Protein AF-A0A970HPQ2-F1 (afdb_monomer_lite)

Secondary structure (DSSP, 8-state):
-HHHHHHHTT--BSSSEEE-SSSEEE--PPPPHHHHHHHHHHHHHHHHT-SS-EEE-PPPPHHHH-GGGSPTT-----HHHHHHHHHHH-SSEEE---HHHHHHTTTSS-B-SSSSSBPHHHHHHHHHHHHHHTTPPPPP---EEEEEEE--HHHHHH----SPPEEEEE-

Foldseek 3Di:
DVLVVCVVVVDQDFLQWGNFQLFIEGNDDDDDPVVLVVVLVVQQVVLVVDPDAAEDEDDDWLCQLQVVRGDPPDDDDHPPVVLVVSVVSHDSYHYQYCNVQSNVCNVPQQPFRQAGHGAPVVVLSSVCSVCVSVVHHRDDDDKDWPDQAAHYDNCVSRVDDPRGGHIHIDD

Structure (mmCIF, N/CA/C/O backbone):
data_AF-A0A970HPQ2-F1
#
_entry.id   AF-A0A970HPQ2-F1
#
loop_
_atom_site.group_PDB
_atom_site.id
_atom_site.type_symbol
_atom_site.label_atom_id
_atom_site.label_alt_id
_atom_site.label_comp_id
_atom_site.label_asym_id
_atom_site.label_entity_id
_atom_site.label_seq_id
_atom_site.pdbx_PDB_ins_code
_atom_site.Cartn_x
_atom_site.Cartn_y
_atom_site.Cartn_z
_atom_site.occupancy
_atom_site.B_iso_or_equiv
_atom_site.auth_seq_id
_atom_site.auth_comp_id
_atom_site.auth_asym_id
_atom_site.auth_atom_id
_atom_site.pdbx_PDB_model_num
ATOM 1 N N . MET A 1 1 ? 14.920 10.817 -23.827 1.00 57.12 1 MET A N 1
ATOM 2 C CA . MET A 1 1 ? 16.329 10.844 -24.280 1.00 57.12 1 MET A CA 1
ATOM 3 C C . MET A 1 1 ? 17.272 11.039 -23.095 1.00 57.12 1 MET A C 1
ATOM 5 O O . MET A 1 1 ? 18.107 10.177 -22.885 1.00 57.12 1 MET A O 1
ATOM 9 N N . GLN A 1 2 ? 17.077 12.069 -22.261 1.00 62.97 2 GLN A N 1
ATOM 10 C CA . GLN A 1 2 ? 17.878 12.296 -21.045 1.00 62.97 2 GLN A CA 1
ATOM 11 C C . GLN A 1 2 ? 17.820 11.135 -20.030 1.00 62.97 2 GLN A C 1
ATOM 13 O O . GLN A 1 2 ? 18.857 10.589 -19.677 1.00 62.97 2 GLN A O 1
ATOM 18 N N . SER A 1 3 ? 16.623 10.681 -19.643 1.00 66.19 3 SER A N 1
ATOM 19 C CA . SER A 1 3 ? 16.432 9.587 -18.669 1.00 66.19 3 SER A CA 1
ATOM 20 C C . SER A 1 3 ? 17.057 8.249 -19.093 1.00 66.19 3 SER A C 1
ATOM 22 O O . SER A 1 3 ? 17.575 7.509 -18.264 1.00 66.19 3 SER A O 1
ATOM 24 N N . SER A 1 4 ? 17.053 7.935 -20.390 1.00 70.12 4 SER A N 1
ATOM 25 C CA . SER A 1 4 ? 17.681 6.723 -20.933 1.00 70.12 4 SER A CA 1
ATOM 26 C C . SER A 1 4 ? 19.208 6.769 -20.858 1.00 70.12 4 SER A C 1
ATOM 28 O O . SER A 1 4 ? 19.830 5.749 -20.577 1.00 70.12 4 SER A O 1
ATOM 30 N N . ILE A 1 5 ? 19.808 7.942 -21.089 1.00 66.06 5 ILE A N 1
ATOM 31 C CA . ILE A 1 5 ? 21.261 8.144 -20.986 1.00 66.06 5 ILE A CA 1
ATOM 32 C C . ILE A 1 5 ? 21.695 8.061 -19.521 1.00 66.06 5 ILE A C 1
ATOM 34 O O . ILE A 1 5 ? 22.666 7.378 -19.214 1.00 66.06 5 ILE A O 1
ATOM 38 N N . GLU A 1 6 ? 20.939 8.680 -18.611 1.00 69.50 6 GLU A N 1
ATOM 39 C CA . GLU A 1 6 ? 21.185 8.580 -17.169 1.00 69.50 6 GLU A CA 1
ATOM 40 C C . GLU A 1 6 ? 21.077 7.132 -16.663 1.00 69.50 6 GLU A C 1
ATOM 42 O O . GLU A 1 6 ? 21.905 6.670 -15.879 1.00 69.50 6 GLU A O 1
ATOM 47 N N . TYR A 1 7 ? 20.087 6.376 -17.142 1.00 71.69 7 TYR A N 1
ATOM 48 C CA . TYR A 1 7 ? 19.975 4.958 -16.806 1.00 71.69 7 TYR A CA 1
ATOM 49 C C . TYR A 1 7 ? 21.166 4.145 -17.339 1.00 71.69 7 TYR A C 1
ATOM 51 O O . TYR A 1 7 ? 21.721 3.309 -16.618 1.00 71.69 7 TYR A O 1
ATOM 59 N N . ALA A 1 8 ? 21.598 4.412 -18.576 1.00 68.31 8 ALA A N 1
ATOM 60 C CA . ALA A 1 8 ? 22.774 3.780 -19.172 1.00 68.31 8 ALA A CA 1
ATOM 61 C C . ALA A 1 8 ? 24.073 4.125 -18.420 1.00 68.31 8 ALA A C 1
ATOM 63 O O . ALA A 1 8 ? 24.963 3.284 -18.336 1.00 68.31 8 ALA A O 1
ATOM 64 N N . SER A 1 9 ? 24.160 5.310 -17.806 1.00 67.69 9 SER A N 1
ATOM 65 C CA . SER A 1 9 ? 25.287 5.712 -16.955 1.00 67.69 9 SER A CA 1
ATOM 66 C C . SER A 1 9 ? 25.217 5.157 -15.525 1.00 67.69 9 SER A C 1
ATOM 68 O O . SER A 1 9 ? 26.010 5.561 -14.679 1.00 67.69 9 SER A O 1
ATOM 70 N N . GLY A 1 10 ? 24.268 4.262 -15.230 1.00 71.62 10 GLY A N 1
ATOM 71 C CA . GLY A 1 10 ? 24.137 3.600 -13.929 1.00 71.62 10 GLY A CA 1
ATOM 72 C C . GLY A 1 10 ? 23.198 4.291 -12.939 1.00 71.62 10 GLY A C 1
ATOM 73 O O . GLY A 1 10 ? 22.998 3.768 -11.846 1.00 71.62 10 GLY A O 1
ATOM 74 N N . LYS A 1 11 ? 22.564 5.417 -13.301 1.00 78.44 11 LYS A N 1
ATOM 75 C CA . LYS A 1 11 ? 21.567 6.067 -12.438 1.00 78.44 11 LYS A CA 1
ATOM 76 C C . LYS A 1 11 ? 20.343 5.152 -12.311 1.00 78.44 11 LYS A C 1
ATOM 78 O O . LYS A 1 11 ? 19.844 4.611 -13.303 1.00 78.44 11 LYS A O 1
ATOM 83 N N . ARG A 1 12 ? 19.867 4.945 -11.085 1.00 82.06 12 ARG A N 1
ATOM 84 C CA . ARG A 1 12 ? 18.689 4.107 -10.779 1.00 82.06 12 ARG A CA 1
ATOM 85 C C . ARG A 1 12 ? 17.566 4.871 -10.088 1.00 82.06 12 ARG A C 1
ATOM 87 O O . ARG A 1 12 ? 16.554 4.284 -9.727 1.00 82.06 12 ARG A O 1
ATOM 94 N N . GLU A 1 13 ? 17.721 6.182 -9.982 1.00 85.19 13 GLU A N 1
ATOM 95 C CA . GLU A 1 13 ? 16.736 7.104 -9.441 1.00 85.19 13 GLU A CA 1
ATOM 96 C C . GLU A 1 13 ? 16.569 8.286 -10.394 1.00 85.19 13 GLU A C 1
ATOM 98 O O . GLU A 1 13 ? 17.554 8.816 -10.913 1.00 85.19 13 GLU A O 1
ATOM 103 N N . ASN A 1 14 ? 15.336 8.738 -10.603 1.00 86.12 14 ASN A N 1
ATOM 104 C CA . ASN A 1 14 ? 15.092 10.032 -11.218 1.00 86.12 14 ASN A CA 1
ATOM 105 C C . ASN A 1 14 ? 13.864 10.714 -10.615 1.00 86.12 14 ASN A C 1
ATOM 107 O O . ASN A 1 14 ? 12.788 10.124 -10.567 1.00 86.12 14 ASN A O 1
ATOM 111 N N . SER A 1 15 ? 14.016 11.968 -10.183 1.00 86.62 15 SER A N 1
ATOM 112 C CA . SER A 1 15 ? 12.920 12.789 -9.646 1.00 86.62 15 SER A CA 1
ATOM 113 C C . SER A 1 15 ? 12.125 12.111 -8.512 1.00 86.62 15 SER A C 1
ATOM 115 O O . SER A 1 15 ? 10.893 12.165 -8.493 1.00 86.62 15 SER A O 1
ATOM 117 N N . GLY A 1 16 ? 12.813 11.461 -7.564 1.00 89.38 16 GLY A N 1
ATOM 118 C CA . GLY A 1 16 ? 12.172 10.753 -6.448 1.00 89.38 16 GLY A CA 1
ATOM 119 C C . GLY A 1 16 ? 11.433 9.477 -6.872 1.00 89.38 16 GLY A C 1
ATOM 120 O O . GLY A 1 16 ? 10.396 9.145 -6.297 1.00 89.38 16 GLY A O 1
ATOM 121 N N . VAL A 1 17 ? 11.907 8.817 -7.932 1.00 93.69 17 VAL A N 1
ATOM 122 C CA . VAL A 1 17 ? 11.376 7.552 -8.454 1.00 93.69 17 VAL A CA 1
ATOM 123 C C . VAL A 1 17 ? 12.534 6.591 -8.686 1.00 93.69 17 VAL A C 1
ATOM 125 O O . VAL A 1 17 ? 13.450 6.907 -9.447 1.00 93.69 17 VAL A O 1
ATOM 128 N N . TYR A 1 18 ? 12.477 5.409 -8.082 1.00 95.25 18 TYR A N 1
ATOM 129 C CA . TYR A 1 18 ? 13.380 4.313 -8.402 1.00 95.25 18 TYR A CA 1
ATOM 130 C C . TYR A 1 18 ? 12.986 3.640 -9.718 1.00 95.25 18 TYR A C 1
ATOM 132 O O . TYR A 1 18 ? 11.812 3.370 -9.981 1.00 95.25 18 TYR A O 1
ATOM 140 N N . ILE A 1 19 ? 13.995 3.337 -10.535 1.00 95.00 19 ILE A N 1
ATOM 141 C CA . ILE A 1 19 ? 13.864 2.582 -11.781 1.00 95.00 19 ILE A CA 1
ATOM 142 C C . ILE A 1 19 ? 14.216 1.126 -11.477 1.00 95.00 19 ILE A C 1
ATOM 144 O O . ILE A 1 19 ? 15.390 0.745 -11.485 1.00 95.00 19 ILE A O 1
ATOM 148 N N . GLY A 1 20 ? 13.192 0.333 -11.171 1.00 94.06 20 GLY A N 1
ATOM 149 C CA . GLY A 1 20 ? 13.318 -1.079 -10.835 1.00 94.06 20 GLY A CA 1
ATOM 150 C C . GLY A 1 20 ? 13.315 -2.007 -12.052 1.00 94.06 20 GLY A C 1
ATOM 151 O O . GLY A 1 20 ? 13.404 -1.589 -13.212 1.00 94.06 20 GLY A O 1
ATOM 152 N N . LYS A 1 21 ? 13.191 -3.308 -11.784 1.00 93.25 21 LYS A N 1
ATOM 153 C CA . LYS A 1 21 ? 13.122 -4.369 -12.797 1.00 93.25 21 LYS A CA 1
ATOM 154 C C . LYS A 1 21 ? 11.737 -4.385 -13.447 1.00 93.25 21 LYS A C 1
ATOM 156 O O . LYS A 1 21 ? 10.831 -5.077 -13.000 1.00 93.25 21 LYS A O 1
ATOM 161 N N . GLY A 1 22 ? 11.576 -3.601 -14.512 1.00 93.62 22 GLY A N 1
ATOM 162 C CA . GLY A 1 22 ? 10.339 -3.559 -15.303 1.00 93.62 22 GLY A CA 1
ATOM 163 C C . GLY A 1 22 ? 9.194 -2.750 -14.681 1.00 93.62 22 GLY A C 1
ATOM 164 O O . GLY A 1 22 ? 8.086 -2.788 -15.211 1.00 93.62 22 GLY A O 1
ATOM 165 N N . ALA A 1 23 ? 9.460 -2.001 -13.608 1.00 96.75 23 ALA A N 1
ATOM 166 C CA . ALA A 1 23 ? 8.508 -1.120 -12.935 1.00 96.75 23 ALA A CA 1
ATOM 167 C C . ALA A 1 23 ? 9.210 0.107 -12.325 1.00 96.75 23 ALA A C 1
ATOM 169 O O . ALA A 1 23 ? 10.432 0.126 -12.148 1.00 96.75 23 ALA A O 1
ATOM 170 N N . LEU A 1 24 ? 8.425 1.135 -12.023 1.00 97.12 24 LEU A N 1
ATOM 171 C CA . LEU A 1 24 ? 8.822 2.356 -11.335 1.00 97.12 24 LEU A CA 1
ATOM 172 C C . LEU A 1 24 ? 8.282 2.331 -9.907 1.00 97.12 24 LEU A C 1
ATOM 174 O O . LEU A 1 24 ? 7.148 1.922 -9.686 1.00 97.12 24 LEU A O 1
ATOM 178 N N . PHE A 1 25 ? 9.069 2.826 -8.957 1.00 96.88 25 PHE A N 1
ATOM 179 C CA . PHE A 1 25 ? 8.686 2.853 -7.546 1.00 96.88 25 PHE A CA 1
ATOM 180 C C . PHE A 1 25 ? 8.862 4.255 -6.977 1.00 96.88 25 PHE A C 1
ATOM 182 O O . PHE A 1 25 ? 9.900 4.884 -7.183 1.00 96.88 25 PHE A O 1
ATOM 189 N N . SER A 1 26 ? 7.866 4.751 -6.246 1.00 93.56 26 SER A N 1
ATOM 190 C CA . SER A 1 26 ? 8.017 5.987 -5.475 1.00 93.56 26 SER A CA 1
ATOM 191 C C . SER A 1 26 ? 9.106 5.822 -4.425 1.00 93.56 26 SER A C 1
ATOM 193 O O . SER A 1 26 ? 9.110 4.835 -3.691 1.00 93.56 26 SER A O 1
ATOM 195 N N . ILE A 1 27 ? 9.980 6.818 -4.303 1.00 92.38 27 ILE A N 1
ATOM 196 C CA . ILE A 1 27 ? 10.798 6.966 -3.101 1.00 92.38 27 ILE A CA 1
ATOM 197 C C . ILE A 1 27 ? 9.899 7.587 -2.040 1.00 92.38 27 ILE A C 1
ATOM 199 O O . ILE A 1 27 ? 9.342 8.666 -2.252 1.00 92.38 27 ILE A O 1
ATOM 203 N N . ILE A 1 28 ? 9.699 6.861 -0.945 1.00 88.75 28 ILE A N 1
ATOM 204 C CA . ILE A 1 28 ? 8.855 7.285 0.168 1.00 88.75 28 ILE A CA 1
ATOM 205 C C . ILE A 1 28 ? 9.784 7.606 1.327 1.00 88.75 28 ILE A C 1
ATOM 207 O O . ILE A 1 28 ? 10.489 6.724 1.816 1.00 88.75 28 ILE A O 1
ATOM 211 N N . ASP A 1 29 ? 9.778 8.858 1.769 1.00 89.69 29 ASP A N 1
ATOM 212 C CA . ASP A 1 29 ? 10.527 9.269 2.951 1.00 89.69 29 ASP A CA 1
ATOM 213 C C . ASP A 1 29 ? 9.875 8.719 4.217 1.00 89.69 29 ASP A C 1
ATOM 215 O O . ASP A 1 29 ? 8.651 8.574 4.296 1.00 89.69 29 ASP A O 1
ATOM 219 N N . LYS A 1 30 ? 10.694 8.429 5.232 1.00 89.44 30 LYS A N 1
ATOM 220 C CA . LYS A 1 30 ? 10.167 8.029 6.534 1.00 89.44 30 LYS A CA 1
ATOM 221 C C . LYS A 1 30 ? 9.365 9.197 7.119 1.00 89.44 30 LYS A C 1
ATOM 223 O O . LYS A 1 30 ? 9.929 10.285 7.254 1.00 89.44 30 LYS A O 1
ATOM 228 N N . PRO A 1 31 ? 8.081 9.003 7.468 1.00 89.50 31 PRO A N 1
ATOM 229 C CA . PRO A 1 31 ? 7.282 10.065 8.051 1.00 89.50 31 PRO A CA 1
ATOM 230 C C . PRO A 1 31 ? 7.868 10.510 9.393 1.00 89.50 31 PRO A C 1
ATOM 232 O O . PRO A 1 31 ? 8.393 9.706 10.166 1.00 89.50 31 PRO A O 1
ATOM 235 N N . ASP A 1 32 ? 7.762 11.809 9.666 1.00 93.81 32 ASP A N 1
ATOM 236 C CA . ASP A 1 32 ? 8.146 12.386 10.952 1.00 93.81 32 ASP A CA 1
ATOM 237 C C . ASP A 1 32 ? 7.240 11.856 12.075 1.00 93.81 32 ASP A C 1
ATOM 239 O O . ASP A 1 32 ? 6.014 11.813 11.932 1.00 93.81 32 ASP A O 1
ATOM 243 N N . SER A 1 33 ? 7.839 11.489 13.211 1.00 94.25 33 SER A N 1
ATOM 244 C CA . SER A 1 33 ? 7.127 10.880 14.340 1.00 94.25 33 SER A CA 1
ATOM 245 C C . SER A 1 33 ? 5.989 11.748 14.878 1.00 94.25 33 SER A C 1
ATOM 247 O O . SER A 1 33 ? 4.944 11.201 15.213 1.00 94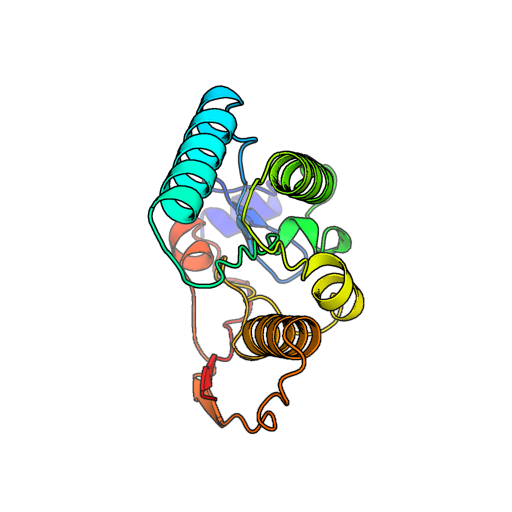.25 33 SER A O 1
ATOM 249 N N . LYS A 1 34 ? 6.120 13.084 14.886 1.00 96.31 34 LYS A N 1
ATOM 250 C CA . LYS A 1 34 ? 5.034 13.972 15.342 1.00 96.31 34 LYS A CA 1
ATOM 251 C C . LYS A 1 34 ? 3.860 13.967 14.373 1.00 96.31 34 LYS A C 1
ATOM 253 O O . LYS A 1 34 ? 2.718 14.174 14.770 1.00 96.31 34 LYS A O 1
ATOM 258 N N . SER A 1 35 ? 4.128 13.758 13.083 1.00 95.75 35 SER A N 1
ATOM 259 C CA . SER A 1 35 ? 3.064 13.611 12.087 1.00 95.75 35 SER A CA 1
ATOM 260 C C . SER A 1 35 ? 2.316 12.292 12.259 1.00 95.75 35 SER A C 1
ATOM 262 O O . SER A 1 35 ? 1.098 12.280 12.110 1.00 95.75 35 SER A O 1
ATOM 264 N N . ILE A 1 36 ? 3.023 11.210 12.604 1.00 96.50 36 ILE A N 1
ATOM 265 C CA . ILE A 1 36 ? 2.403 9.918 12.926 1.00 96.50 36 ILE A CA 1
ATOM 266 C C . ILE A 1 36 ? 1.546 10.041 14.191 1.00 96.50 36 ILE A C 1
ATOM 268 O O . ILE A 1 36 ? 0.361 9.728 14.138 1.00 96.50 36 ILE A O 1
ATOM 272 N N . GLU A 1 37 ? 2.109 10.578 15.275 1.00 97.75 37 GLU A N 1
ATOM 273 C CA . GLU A 1 37 ? 1.423 10.803 16.556 1.00 97.75 37 GLU A CA 1
ATOM 274 C C . GLU A 1 37 ? 0.136 11.615 16.367 1.00 97.75 37 GLU A C 1
ATOM 276 O O . GLU A 1 37 ? -0.950 11.153 16.706 1.00 97.75 37 GLU A O 1
ATOM 281 N N . ARG A 1 38 ? 0.222 12.768 15.691 1.00 98.25 38 ARG A N 1
ATOM 282 C CA . ARG A 1 38 ? -0.943 13.619 15.408 1.00 98.25 38 ARG A CA 1
ATOM 283 C C . ARG A 1 38 ? -2.025 12.909 14.589 1.00 98.25 38 ARG A C 1
ATOM 285 O O . ARG A 1 38 ? -3.211 13.181 14.771 1.00 98.25 38 ARG A O 1
ATOM 292 N N . ASN A 1 39 ? -1.642 12.034 13.659 1.00 97.75 39 ASN A N 1
ATOM 293 C CA . ASN A 1 39 ? -2.607 11.271 12.867 1.00 97.75 39 ASN A CA 1
ATOM 294 C C . ASN A 1 39 ? -3.279 10.174 13.705 1.00 97.75 39 ASN A C 1
ATOM 296 O O . ASN A 1 39 ? -4.487 9.988 13.577 1.00 97.75 39 ASN A O 1
ATOM 300 N N . ILE A 1 40 ? -2.529 9.488 14.573 1.00 98.31 40 ILE A N 1
ATOM 301 C CA . ILE A 1 40 ? -3.073 8.497 15.514 1.00 98.31 40 ILE A CA 1
ATOM 302 C C . ILE A 1 40 ? -4.060 9.169 16.472 1.00 98.31 40 ILE A C 1
ATOM 304 O O . ILE A 1 40 ? -5.185 8.696 16.619 1.00 98.31 40 ILE A O 1
ATOM 308 N N . GLU A 1 41 ? -3.691 10.313 17.055 1.00 98.38 41 GLU A N 1
ATOM 309 C CA . GLU A 1 41 ? -4.581 11.102 17.912 1.00 98.38 41 GLU A CA 1
ATOM 310 C C . GLU A 1 41 ? -5.876 11.481 17.186 1.00 98.38 41 GLU A C 1
ATOM 312 O O . GLU A 1 41 ? -6.962 11.342 17.745 1.00 98.38 41 GLU A O 1
ATOM 317 N N . ALA A 1 42 ? -5.784 11.915 15.926 1.00 98.44 42 ALA A N 1
ATOM 318 C CA . ALA A 1 42 ? -6.955 12.264 15.127 1.00 98.44 42 ALA A CA 1
ATOM 319 C C . ALA A 1 42 ? -7.857 11.051 14.836 1.00 98.44 42 ALA A C 1
ATOM 321 O O . ALA A 1 42 ? -9.082 11.178 14.886 1.00 98.44 42 ALA A O 1
ATOM 322 N N . ILE A 1 43 ? -7.269 9.883 14.559 1.00 98.31 43 ILE A N 1
ATOM 323 C CA . ILE A 1 43 ? -7.990 8.623 14.327 1.00 98.31 43 ILE A CA 1
ATOM 324 C C . ILE A 1 43 ? -8.719 8.178 15.602 1.00 98.31 43 ILE A C 1
ATOM 326 O O . ILE A 1 43 ? -9.923 7.921 15.560 1.00 98.31 43 ILE A O 1
ATOM 330 N N . ASN A 1 44 ? -8.021 8.154 16.739 1.00 98.44 44 ASN A N 1
ATOM 331 C CA . ASN A 1 44 ? -8.591 7.763 18.030 1.00 98.44 44 ASN A CA 1
ATOM 332 C C . ASN A 1 44 ? -9.668 8.759 18.481 1.00 98.44 44 ASN A C 1
ATOM 334 O O . ASN A 1 44 ? -10.738 8.368 18.952 1.00 98.44 44 ASN A O 1
ATOM 338 N N . TYR A 1 45 ? -9.431 10.059 18.272 1.00 98.44 45 TYR A N 1
ATOM 339 C CA . TYR A 1 45 ? -10.435 11.084 18.525 1.00 98.44 45 TYR A CA 1
ATOM 340 C C . TYR A 1 45 ? -11.683 10.838 17.677 1.00 98.44 45 TYR A C 1
ATOM 342 O O . TYR A 1 45 ? -12.772 10.761 18.239 1.00 98.44 45 TYR A O 1
ATOM 350 N N . PHE A 1 46 ? -11.546 10.638 16.363 1.00 98.38 46 PHE A N 1
ATOM 351 C CA . PHE A 1 46 ? -12.681 10.333 15.489 1.00 98.38 46 PHE A CA 1
ATOM 352 C C . PHE A 1 46 ? -13.473 9.113 15.976 1.00 98.38 46 PHE A C 1
ATOM 354 O O . PHE A 1 46 ? -14.696 9.196 16.093 1.00 98.38 46 PHE A O 1
ATOM 361 N N . ALA A 1 47 ? -12.787 8.023 16.331 1.00 98.19 47 ALA A N 1
ATOM 362 C CA . ALA A 1 47 ? -13.419 6.818 16.858 1.00 98.19 47 ALA A CA 1
ATOM 363 C C . ALA A 1 47 ? -14.198 7.078 18.156 1.00 98.19 47 ALA A C 1
ATOM 365 O O . ALA A 1 47 ? -15.310 6.584 18.313 1.00 98.19 47 ALA A O 1
ATOM 366 N N . SER A 1 48 ? -13.678 7.934 19.042 1.00 97.94 48 SER A N 1
ATOM 367 C CA . SER A 1 48 ? -14.368 8.322 20.281 1.00 97.94 48 SER A CA 1
ATOM 368 C C . SER A 1 48 ? -15.633 9.168 20.066 1.00 97.94 48 SER A C 1
ATOM 370 O O . SER A 1 48 ? -16.470 9.253 20.963 1.00 97.94 48 SER A O 1
ATOM 372 N N . GLN A 1 49 ? -15.771 9.832 18.911 1.00 98.38 49 GLN A N 1
ATOM 373 C CA . GLN A 1 49 ? -16.901 10.725 18.623 1.00 98.38 49 GLN A CA 1
ATOM 374 C C . GLN A 1 49 ? -18.098 10.010 17.985 1.00 98.38 49 GLN A C 1
ATOM 376 O O . GLN A 1 49 ? -19.161 10.617 17.830 1.00 98.38 49 GLN A O 1
ATOM 381 N N . VAL A 1 50 ? -17.949 8.746 17.586 1.00 97.62 50 VAL A N 1
ATOM 382 C CA . VAL A 1 50 ? -18.980 8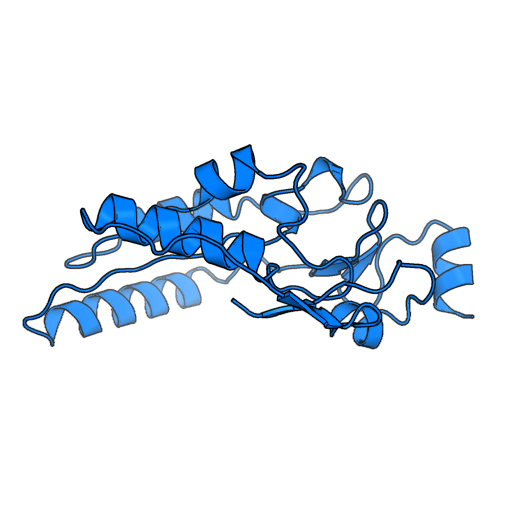.004 16.857 1.00 97.62 50 VAL A CA 1
ATOM 383 C C . VAL A 1 50 ? -19.403 6.749 17.612 1.00 97.62 50 VAL A C 1
ATOM 385 O O . VAL A 1 50 ? -18.602 6.081 18.249 1.00 97.62 50 VAL A O 1
ATOM 388 N N . ASN A 1 51 ? -20.684 6.396 17.506 1.00 96.38 51 ASN A N 1
ATOM 389 C CA . ASN A 1 51 ? -21.243 5.177 18.106 1.00 96.38 51 ASN A CA 1
ATOM 390 C C . ASN A 1 51 ? -21.347 4.025 17.090 1.00 96.38 51 ASN A C 1
ATOM 392 O O . ASN A 1 51 ? -22.239 3.182 17.189 1.00 96.38 51 ASN A O 1
ATOM 396 N N . VAL A 1 52 ? -20.487 4.019 16.070 1.00 96.81 52 VAL A N 1
ATOM 397 C CA . VAL A 1 52 ? -20.436 2.973 15.039 1.00 96.81 52 VAL A CA 1
ATOM 398 C C . VAL A 1 52 ? -19.026 2.388 14.968 1.00 96.81 52 VAL A C 1
ATOM 400 O O . VAL A 1 52 ? -18.075 3.105 15.276 1.00 96.81 52 VAL A O 1
ATOM 403 N N . PRO A 1 53 ? -18.863 1.117 14.558 1.00 95.12 53 PRO A N 1
ATOM 404 C CA . PRO A 1 53 ? -17.539 0.530 14.386 1.00 95.12 53 PRO A CA 1
ATOM 405 C C . PRO A 1 53 ? -16.684 1.338 13.403 1.00 95.12 53 PRO A C 1
ATOM 407 O O . PRO A 1 53 ? -17.136 1.657 12.302 1.00 95.12 53 PRO A O 1
ATOM 410 N N . VAL A 1 54 ? -15.444 1.629 13.794 1.00 97.50 54 VAL A N 1
ATOM 411 C CA . VAL A 1 54 ? -14.440 2.289 12.952 1.00 97.50 54 VAL A CA 1
ATOM 412 C C . VAL A 1 54 ? -13.350 1.283 12.623 1.00 97.50 54 VAL A C 1
ATOM 414 O O . VAL A 1 54 ? -12.853 0.598 13.514 1.00 97.50 54 VAL A O 1
ATOM 417 N N . SER A 1 55 ? -12.961 1.203 11.352 1.00 97.25 55 SER A N 1
ATOM 418 C CA . SER A 1 55 ? -11.855 0.356 10.906 1.00 97.25 55 SER A CA 1
ATOM 419 C C . SER A 1 55 ? -10.760 1.189 10.251 1.00 97.25 55 SER A C 1
ATOM 421 O O . SER A 1 55 ? -11.051 2.167 9.561 1.00 97.25 55 SER A O 1
ATOM 423 N N . LEU A 1 56 ? -9.508 0.769 10.423 1.00 98.19 56 LEU A N 1
ATOM 424 C CA . LEU A 1 56 ? -8.342 1.357 9.769 1.00 98.19 56 LEU A CA 1
ATOM 425 C C . LEU A 1 56 ? -7.610 0.286 8.963 1.00 98.19 56 LEU A C 1
ATOM 427 O O . LEU A 1 56 ? -7.267 -0.766 9.492 1.00 98.19 56 LEU A O 1
ATOM 431 N N . MET A 1 57 ? -7.335 0.580 7.696 1.00 98.31 57 MET A N 1
ATOM 432 C CA . MET A 1 57 ? -6.547 -0.272 6.811 1.00 98.31 57 MET A CA 1
ATOM 433 C C . MET A 1 57 ? -5.489 0.585 6.121 1.00 98.31 57 MET A C 1
ATOM 435 O O . MET A 1 57 ? -5.805 1.398 5.253 1.00 98.31 57 MET A O 1
ATOM 439 N N . ILE A 1 58 ? -4.232 0.423 6.526 1.00 97.75 58 ILE A N 1
ATOM 440 C CA . ILE A 1 58 ? -3.089 1.075 5.895 1.00 97.75 58 ILE A CA 1
ATOM 441 C C . ILE A 1 58 ? -2.497 0.114 4.872 1.00 97.75 58 ILE A C 1
ATOM 443 O O . ILE A 1 58 ? -2.100 -1.007 5.190 1.00 97.75 58 ILE A O 1
ATOM 447 N N . VAL A 1 59 ? -2.443 0.575 3.628 1.00 97.56 59 VAL A N 1
ATOM 448 C CA . VAL A 1 59 ? -1.955 -0.204 2.495 1.00 97.56 59 VAL A CA 1
ATOM 449 C C . VAL A 1 59 ? -0.452 0.050 2.331 1.00 97.56 59 VAL A C 1
ATOM 451 O O . VAL A 1 59 ? -0.056 1.206 2.156 1.00 97.56 59 VAL A O 1
ATOM 454 N N . PRO A 1 60 ? 0.403 -0.987 2.376 1.00 96.75 60 PRO A N 1
ATOM 455 C CA . PRO A 1 60 ? 1.827 -0.833 2.100 1.00 96.75 60 PRO A CA 1
ATOM 456 C C . PRO A 1 60 ? 2.067 -0.431 0.638 1.00 96.75 60 PRO A C 1
ATOM 458 O O . PRO A 1 60 ? 1.258 -0.693 -0.253 1.00 96.75 60 PRO A O 1
ATOM 461 N N . SER A 1 61 ? 3.197 0.218 0.371 1.00 96.25 61 SER A N 1
ATOM 462 C CA . SER A 1 61 ? 3.571 0.591 -0.993 1.00 96.25 61 SER A CA 1
ATOM 463 C C . SER A 1 61 ? 4.101 -0.604 -1.792 1.00 96.25 61 SER A C 1
ATOM 465 O O . SER A 1 61 ? 4.564 -1.601 -1.234 1.00 96.25 61 SER A O 1
ATOM 467 N N . ALA A 1 62 ? 4.146 -0.459 -3.120 1.00 96.88 62 ALA A N 1
ATOM 468 C CA . ALA A 1 62 ? 4.772 -1.444 -4.002 1.00 96.88 62 ALA A CA 1
ATOM 469 C C . ALA A 1 62 ? 6.238 -1.735 -3.626 1.00 96.88 62 ALA A C 1
ATOM 471 O O . ALA A 1 62 ? 6.686 -2.869 -3.742 1.00 96.88 62 ALA A O 1
ATOM 472 N N . SER A 1 63 ? 6.987 -0.731 -3.150 1.00 95.06 63 SER A N 1
ATOM 473 C CA . SER A 1 63 ? 8.394 -0.896 -2.754 1.00 95.06 63 SER A CA 1
ATOM 474 C C . SER A 1 63 ? 8.573 -1.768 -1.508 1.00 95.06 63 SER A C 1
ATOM 476 O O . SER A 1 63 ? 9.613 -2.397 -1.359 1.00 95.06 63 SER A O 1
ATOM 478 N N . GLU A 1 64 ? 7.577 -1.795 -0.620 1.00 95.81 64 GLU A N 1
ATOM 479 C CA . GLU A 1 64 ? 7.557 -2.657 0.567 1.00 95.81 64 GLU A CA 1
ATOM 480 C C . GLU A 1 64 ? 7.113 -4.085 0.207 1.00 95.81 64 GLU A C 1
ATOM 482 O O . GLU A 1 64 ? 7.699 -5.059 0.677 1.00 95.81 64 GLU A O 1
ATOM 487 N N . ILE A 1 65 ? 6.107 -4.227 -0.663 1.00 97.88 65 ILE A N 1
ATOM 488 C CA . ILE A 1 65 ? 5.570 -5.542 -1.046 1.00 97.88 65 ILE A CA 1
ATOM 489 C C . ILE A 1 65 ? 6.471 -6.282 -2.044 1.00 97.88 65 ILE A C 1
ATOM 491 O O . ILE A 1 65 ? 6.624 -7.501 -1.929 1.00 97.88 65 ILE A O 1
ATOM 495 N N . GLN A 1 66 ? 7.107 -5.563 -2.974 1.00 96.62 66 GLN A N 1
ATOM 496 C CA . GLN A 1 66 ? 7.927 -6.110 -4.065 1.00 96.62 66 GLN A CA 1
ATOM 497 C C . GLN A 1 66 ? 9.396 -5.620 -4.013 1.00 96.62 66 GLN A C 1
ATOM 499 O O . GLN A 1 66 ? 9.901 -5.053 -4.993 1.00 96.62 66 GLN A O 1
ATOM 504 N N . PRO A 1 67 ? 10.116 -5.781 -2.882 1.00 94.62 67 PRO A N 1
ATOM 505 C CA . PRO A 1 67 ? 11.476 -5.264 -2.720 1.00 94.62 67 PRO A CA 1
ATOM 506 C C . PRO A 1 67 ? 12.476 -5.897 -3.699 1.00 94.62 67 PRO A C 1
ATOM 508 O O . PRO A 1 67 ? 13.457 -5.267 -4.078 1.00 94.62 67 PRO A O 1
ATOM 511 N N . GLU A 1 68 ? 12.224 -7.115 -4.178 1.00 94.38 68 GLU A N 1
ATOM 512 C CA . GLU A 1 68 ? 13.050 -7.819 -5.166 1.00 94.38 68 GLU A CA 1
ATOM 513 C C . GLU A 1 68 ? 13.069 -7.153 -6.556 1.00 94.38 68 GLU A C 1
ATOM 515 O O . GLU A 1 68 ? 13.995 -7.381 -7.356 1.00 94.38 68 GLU A O 1
ATOM 520 N N . LYS A 1 69 ? 12.060 -6.314 -6.838 1.00 95.00 69 LYS A N 1
ATOM 521 C CA . LYS A 1 69 ? 11.940 -5.518 -8.067 1.00 95.00 69 LYS A CA 1
ATOM 522 C C . LYS A 1 69 ? 12.613 -4.151 -7.952 1.00 95.00 69 LYS A C 1
ATOM 524 O O . LYS A 1 69 ? 12.797 -3.502 -8.986 1.00 95.00 69 LYS A O 1
ATOM 529 N N . LEU A 1 70 ? 13.011 -3.717 -6.754 1.00 94.44 70 LEU A N 1
ATOM 530 C CA . LEU A 1 70 ? 13.780 -2.486 -6.572 1.00 94.44 70 LEU A CA 1
ATOM 531 C C . LEU A 1 70 ? 15.182 -2.606 -7.198 1.00 94.44 70 LEU A C 1
ATOM 533 O O . LEU A 1 70 ? 15.699 -3.714 -7.376 1.00 94.44 70 LEU A O 1
ATOM 537 N N . PRO A 1 71 ? 15.804 -1.476 -7.580 1.00 92.88 71 PRO A N 1
ATOM 538 C CA . PRO A 1 71 ? 17.202 -1.484 -7.981 1.00 92.88 71 PRO A CA 1
ATOM 539 C C . PRO A 1 71 ? 18.105 -1.866 -6.803 1.00 92.88 71 PRO A C 1
ATOM 541 O O . PRO A 1 71 ? 17.791 -1.585 -5.645 1.00 92.88 71 PRO A O 1
ATOM 544 N N . ASP A 1 72 ? 19.256 -2.464 -7.110 1.00 87.19 72 ASP A N 1
ATOM 545 C CA . ASP A 1 72 ? 20.260 -2.785 -6.097 1.00 87.19 72 ASP A CA 1
ATOM 546 C C . ASP A 1 72 ? 20.649 -1.524 -5.309 1.00 87.19 72 ASP A C 1
ATOM 548 O O . ASP A 1 72 ? 20.783 -0.436 -5.879 1.00 87.19 72 ASP A O 1
ATOM 552 N N . PHE A 1 73 ? 20.839 -1.683 -3.997 1.00 82.19 73 PHE A N 1
ATOM 553 C CA . PHE A 1 73 ? 21.163 -0.602 -3.055 1.00 82.19 73 PHE A CA 1
ATOM 554 C C . PHE A 1 73 ? 20.089 0.495 -2.915 1.00 82.19 73 PHE A C 1
ATOM 556 O O . PHE A 1 73 ? 20.397 1.579 -2.418 1.00 82.19 73 PHE A O 1
ATOM 563 N N . ALA A 1 74 ? 18.837 0.236 -3.316 1.00 88.25 74 ALA A N 1
ATOM 564 C CA . ALA A 1 74 ? 17.716 1.113 -2.980 1.00 88.25 74 ALA A CA 1
ATOM 565 C C . ALA A 1 74 ? 17.633 1.317 -1.459 1.00 88.25 74 ALA A C 1
ATOM 567 O O . ALA A 1 74 ? 17.658 0.356 -0.688 1.00 88.25 74 ALA A O 1
ATOM 568 N N . VAL A 1 75 ? 17.528 2.575 -1.032 1.00 83.56 75 VAL A N 1
ATOM 569 C CA . VAL A 1 75 ? 17.386 2.916 0.383 1.00 83.56 75 VAL A CA 1
ATOM 570 C C . VAL A 1 75 ? 15.904 2.889 0.720 1.00 83.56 75 VAL A C 1
ATOM 572 O O . VAL A 1 75 ? 15.118 3.671 0.189 1.00 83.56 75 VAL A O 1
ATOM 575 N N . THR A 1 76 ? 15.524 1.982 1.610 1.00 86.19 76 THR A N 1
ATOM 576 C CA . THR A 1 76 ? 14.158 1.853 2.115 1.00 86.19 76 THR A CA 1
ATOM 577 C C . THR A 1 76 ? 14.159 1.819 3.640 1.00 86.19 76 THR A C 1
ATOM 579 O O . THR A 1 76 ? 15.193 1.665 4.292 1.00 86.19 76 THR A O 1
ATOM 582 N N . TRP A 1 77 ? 12.981 2.001 4.221 1.00 90.81 77 TRP A N 1
ATOM 583 C CA . TRP A 1 77 ? 12.709 1.814 5.640 1.00 90.81 77 TRP A CA 1
ATOM 584 C C . TRP A 1 77 ? 11.493 0.897 5.768 1.00 90.81 77 TRP A C 1
ATOM 586 O O . TRP A 1 77 ? 10.719 0.767 4.823 1.00 90.81 77 TRP A O 1
ATOM 596 N N . SER A 1 78 ? 11.341 0.252 6.924 1.00 93.06 78 SER A N 1
ATOM 597 C CA . SER A 1 78 ? 10.272 -0.726 7.140 1.00 93.06 78 SER A CA 1
ATOM 598 C C . SER A 1 78 ? 8.915 -0.033 7.276 1.00 93.06 78 SER A C 1
ATOM 600 O O . SER A 1 78 ? 8.581 0.515 8.338 1.00 93.06 78 SER A O 1
ATOM 602 N N . LEU A 1 79 ? 8.121 -0.054 6.199 1.00 93.62 79 LEU A N 1
ATOM 603 C CA . LEU A 1 79 ? 6.724 0.377 6.257 1.00 93.62 79 LEU A CA 1
ATOM 604 C C . LEU A 1 79 ? 5.922 -0.621 7.086 1.00 93.62 79 LEU A C 1
ATOM 606 O O . LEU A 1 79 ? 5.043 -0.201 7.831 1.00 93.62 79 LEU A O 1
ATOM 610 N N . ARG A 1 80 ? 6.266 -1.914 7.016 1.00 95.56 80 ARG A N 1
ATOM 611 C CA . ARG A 1 80 ? 5.659 -2.971 7.833 1.00 95.56 80 ARG A CA 1
ATOM 612 C C . ARG A 1 80 ? 5.681 -2.626 9.320 1.00 95.56 80 ARG A C 1
ATOM 614 O O . ARG A 1 80 ? 4.629 -2.604 9.953 1.00 95.56 80 ARG A O 1
ATOM 621 N N . ASP A 1 81 ? 6.863 -2.336 9.860 1.00 95.69 81 ASP A N 1
ATOM 622 C CA . ASP A 1 81 ? 7.0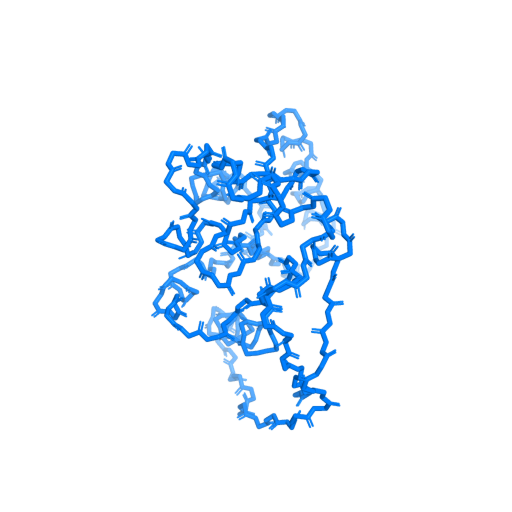16 -2.078 11.297 1.00 95.69 81 ASP A CA 1
ATOM 623 C C . ASP A 1 81 ? 6.339 -0.769 11.695 1.00 95.69 81 ASP A C 1
ATOM 625 O O . ASP A 1 81 ? 5.739 -0.678 12.759 1.00 95.69 81 ASP A O 1
ATOM 629 N N . THR A 1 82 ? 6.373 0.233 10.815 1.00 96.12 82 THR A N 1
ATOM 630 C CA . THR A 1 82 ? 5.699 1.515 11.055 1.00 96.12 82 THR A CA 1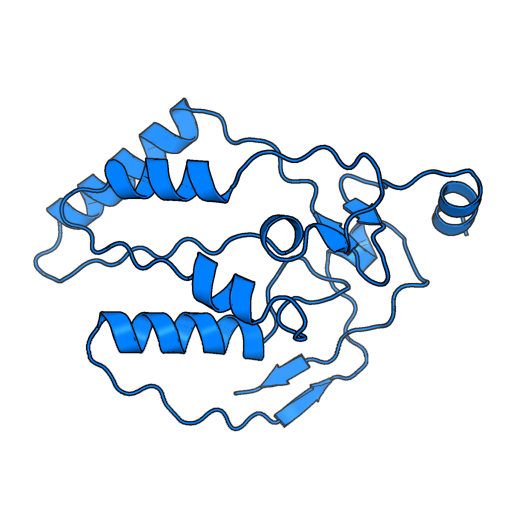
ATOM 631 C C . THR A 1 82 ? 4.176 1.361 11.067 1.00 96.12 82 THR A C 1
ATOM 633 O O . THR A 1 82 ? 3.510 1.946 11.913 1.00 96.12 82 THR A O 1
ATOM 636 N N . ILE A 1 83 ? 3.607 0.553 10.168 1.00 97.19 83 ILE A N 1
ATOM 637 C CA . ILE A 1 83 ? 2.172 0.235 10.167 1.00 97.19 83 ILE A CA 1
ATOM 638 C C . ILE A 1 83 ? 1.800 -0.539 11.435 1.00 97.19 83 ILE A C 1
ATOM 640 O O . ILE A 1 83 ? 0.797 -0.218 12.068 1.00 97.19 83 ILE A O 1
ATOM 644 N N . ALA A 1 84 ? 2.615 -1.521 11.831 1.00 97.44 84 ALA A N 1
ATOM 645 C CA . ALA A 1 84 ? 2.396 -2.279 13.061 1.00 97.44 84 ALA A CA 1
ATOM 646 C C . ALA A 1 84 ? 2.439 -1.382 14.313 1.00 97.44 84 ALA A C 1
ATOM 648 O O . ALA A 1 84 ? 1.589 -1.521 15.191 1.00 97.44 84 ALA A O 1
ATOM 649 N N . ASP A 1 85 ? 3.378 -0.434 14.369 1.00 96.81 85 ASP A N 1
ATOM 650 C CA . ASP A 1 85 ? 3.484 0.554 15.447 1.00 96.81 85 ASP A CA 1
ATOM 651 C C . ASP A 1 85 ? 2.246 1.459 15.515 1.00 96.81 85 ASP A C 1
ATOM 653 O O . ASP A 1 85 ? 1.672 1.629 16.592 1.00 96.81 85 ASP A O 1
ATOM 657 N N . ILE A 1 86 ? 1.770 1.956 14.366 1.00 97.94 86 ILE A N 1
ATOM 658 C CA . ILE A 1 86 ? 0.523 2.731 14.278 1.00 97.94 86 ILE A CA 1
ATOM 659 C C . ILE A 1 86 ? -0.657 1.912 14.811 1.00 97.94 86 ILE A C 1
ATOM 661 O O . ILE A 1 86 ? -1.402 2.393 15.662 1.00 97.94 86 ILE A O 1
ATOM 665 N N . TYR A 1 87 ? -0.811 0.666 14.355 1.00 98.25 87 TYR A N 1
ATOM 666 C CA . TYR A 1 87 ? -1.908 -0.206 14.786 1.00 98.25 87 TYR A CA 1
ATOM 667 C C . TYR A 1 87 ? -1.882 -0.494 16.288 1.00 98.25 87 TYR A C 1
ATOM 669 O O . TYR A 1 87 ? -2.939 -0.592 16.903 1.00 98.25 87 TYR A O 1
ATOM 677 N N . SER A 1 88 ? -0.696 -0.589 16.896 1.00 98.00 88 SER A N 1
ATOM 678 C CA . SER A 1 88 ? -0.560 -0.819 18.340 1.00 98.00 88 SER A CA 1
ATOM 679 C C . SER A 1 88 ? -1.024 0.359 19.206 1.00 98.00 88 SER A C 1
ATOM 681 O O . SER A 1 88 ? -1.305 0.174 20.388 1.00 98.00 88 SER A O 1
ATOM 683 N N . GLN A 1 89 ? -1.110 1.557 18.621 1.00 98.12 89 GLN A N 1
ATOM 684 C CA . GLN A 1 89 ? -1.503 2.799 19.294 1.00 98.12 89 GLN A CA 1
ATOM 685 C C . GLN A 1 89 ? -2.938 3.233 18.957 1.00 98.12 89 GLN A C 1
ATOM 687 O O . GLN A 1 89 ? -3.436 4.225 19.499 1.00 98.12 89 GLN A O 1
ATOM 692 N N . CYS A 1 90 ? -3.614 2.515 18.059 1.00 97.50 90 CYS A N 1
ATOM 693 C CA . CYS A 1 90 ? -5.018 2.751 17.765 1.00 97.50 90 CYS A CA 1
ATOM 694 C C . CYS A 1 90 ? -5.903 2.287 18.932 1.00 97.50 90 CYS A C 1
ATOM 696 O O . CYS A 1 90 ? -5.769 1.167 19.419 1.00 97.50 90 CYS A O 1
ATOM 698 N N . ASP A 1 91 ? -6.838 3.141 19.348 1.00 96.88 91 ASP A N 1
ATOM 699 C CA . ASP A 1 91 ? -7.812 2.867 20.409 1.00 96.88 91 ASP A CA 1
ATOM 700 C C . ASP A 1 91 ? -9.237 3.108 19.894 1.00 96.88 91 ASP A C 1
ATOM 702 O O . ASP A 1 91 ? -9.506 4.088 19.198 1.00 96.88 91 ASP A O 1
ATOM 706 N N . GLY A 1 92 ? -10.152 2.184 20.192 1.00 96.06 92 GLY A N 1
ATOM 707 C CA . GLY A 1 92 ? -11.516 2.191 19.649 1.00 96.06 92 GLY A CA 1
ATOM 708 C C . GLY A 1 92 ? -11.613 1.939 18.135 1.00 96.06 92 GLY A C 1
ATOM 709 O O . GLY A 1 92 ? -12.671 2.164 17.548 1.00 96.06 92 GLY A O 1
ATOM 710 N N . VAL A 1 93 ? -10.534 1.471 17.495 1.00 97.69 93 VAL A N 1
ATOM 711 C CA . VAL A 1 93 ? -10.447 1.241 16.044 1.00 97.69 93 VAL A CA 1
ATOM 712 C C . VAL A 1 93 ? -10.053 -0.200 15.740 1.00 97.69 93 VAL A C 1
ATOM 714 O O . VAL A 1 93 ? -9.116 -0.746 16.312 1.00 97.69 93 VAL A O 1
ATOM 717 N N . GLU A 1 94 ? -10.750 -0.812 14.788 1.00 96.69 94 GLU A N 1
ATOM 718 C CA . GLU A 1 94 ? -10.442 -2.141 14.269 1.00 96.69 94 GLU A CA 1
ATOM 719 C C . GLU A 1 94 ? -9.402 -2.044 13.144 1.00 96.69 94 GLU A C 1
ATOM 721 O O . GLU A 1 94 ? -9.714 -1.686 12.005 1.00 96.69 94 GLU A O 1
ATOM 726 N N . CYS A 1 95 ? -8.144 -2.341 13.461 1.00 98.00 95 CYS A N 1
ATOM 727 C CA . CYS A 1 95 ? -7.065 -2.350 12.480 1.00 98.00 95 CYS A CA 1
ATOM 728 C C . CYS A 1 95 ? -7.088 -3.632 11.637 1.00 98.00 95 CYS A C 1
ATOM 730 O O . CYS A 1 95 ? -6.948 -4.737 12.161 1.00 98.00 95 CYS A O 1
ATOM 732 N N . VAL A 1 96 ? -7.207 -3.480 10.318 1.00 98.06 96 VAL A N 1
ATOM 733 C CA . VAL A 1 96 ? -7.171 -4.575 9.344 1.00 98.06 96 VAL A CA 1
ATOM 734 C C . VAL A 1 96 ? -5.838 -4.525 8.604 1.00 98.06 96 VAL A C 1
ATOM 736 O O . VAL A 1 96 ? -5.524 -3.558 7.906 1.00 98.06 96 VAL A O 1
ATOM 739 N N . SER A 1 97 ? -5.017 -5.561 8.775 1.00 97.75 97 SER A N 1
ATOM 740 C CA . SER A 1 97 ? -3.748 -5.683 8.055 1.00 97.75 97 SER A CA 1
ATOM 741 C C . SER A 1 97 ? -3.953 -6.406 6.732 1.00 97.75 97 SER A C 1
ATOM 743 O O . SER A 1 97 ? -4.465 -7.516 6.715 1.00 97.75 97 SER A O 1
ATOM 745 N N . VAL A 1 98 ? -3.483 -5.799 5.643 1.00 98.25 98 VAL A N 1
ATOM 746 C CA . VAL A 1 98 ? -3.453 -6.408 4.299 1.00 98.25 98 VAL A CA 1
ATOM 747 C C . VAL A 1 98 ? -2.039 -6.779 3.857 1.00 98.25 98 VAL A C 1
ATOM 749 O O . VAL A 1 98 ? -1.826 -7.178 2.717 1.00 98.25 98 VAL A O 1
ATOM 752 N N . TYR A 1 99 ? -1.053 -6.625 4.746 1.00 98.19 99 TYR A N 1
ATOM 753 C CA . TYR A 1 99 ? 0.355 -6.815 4.409 1.00 98.19 99 TYR A CA 1
ATOM 754 C C . TYR A 1 99 ? 0.640 -8.234 3.922 1.00 98.19 99 TYR A C 1
ATOM 756 O O . TYR A 1 99 ? 1.198 -8.403 2.843 1.00 98.19 99 TYR A O 1
ATOM 764 N N . GLU A 1 100 ? 0.244 -9.243 4.702 1.00 97.94 100 GLU A N 1
ATOM 765 C CA . GLU A 1 100 ? 0.540 -10.643 4.381 1.00 97.94 100 GLU A CA 1
ATOM 766 C C . GLU A 1 100 ? -0.200 -11.077 3.111 1.00 97.94 100 GLU A C 1
ATOM 768 O O . GLU A 1 100 ? 0.430 -11.624 2.214 1.00 97.94 100 GLU A O 1
ATOM 773 N N . THR A 1 101 ? -1.475 -10.704 2.950 1.00 98.25 101 THR A N 1
ATOM 774 C CA . THR A 1 101 ? -2.242 -10.951 1.717 1.00 98.25 101 THR A CA 1
ATOM 775 C C . THR A 1 101 ? -1.540 -10.365 0.490 1.00 98.25 101 THR A C 1
ATOM 777 O O . THR A 1 101 ? -1.323 -11.051 -0.503 1.00 98.25 101 THR A O 1
ATOM 780 N N . LEU A 1 102 ? -1.125 -9.096 0.541 1.00 98.62 102 LEU A N 1
ATOM 781 C CA . LEU A 1 102 ? -0.420 -8.476 -0.584 1.00 98.62 102 LEU A CA 1
ATOM 782 C C . LEU A 1 102 ? 0.970 -9.088 -0.795 1.00 98.62 102 LEU A C 1
ATOM 784 O O . LEU A 1 102 ? 1.443 -9.149 -1.929 1.00 98.62 102 LEU A O 1
ATOM 788 N N . LYS A 1 103 ? 1.627 -9.559 0.270 1.00 98.19 103 LYS A N 1
ATOM 789 C CA . LYS A 1 103 ? 2.940 -10.199 0.182 1.00 98.19 103 LYS A CA 1
ATOM 790 C C . LYS A 1 103 ? 2.869 -11.584 -0.456 1.00 98.19 103 LYS A C 1
ATOM 792 O O . LYS A 1 103 ? 3.713 -11.893 -1.297 1.00 98.19 103 LYS A O 1
ATOM 797 N N . GLU A 1 104 ? 1.862 -12.379 -0.114 1.00 98.31 104 GLU A N 1
ATOM 798 C CA . GLU A 1 104 ? 1.572 -13.677 -0.738 1.00 98.31 104 GLU A CA 1
ATOM 799 C C . GLU A 1 104 ? 1.318 -13.534 -2.244 1.00 98.31 104 GLU A C 1
ATOM 801 O O . GLU A 1 104 ? 1.748 -14.376 -3.027 1.00 98.31 104 GLU A O 1
ATOM 806 N N . HIS A 1 105 ? 0.718 -12.416 -2.655 1.00 98.38 105 HIS A N 1
ATOM 807 C CA . HIS A 1 105 ? 0.458 -12.063 -4.051 1.00 98.38 105 HIS A CA 1
ATOM 808 C C . HIS A 1 105 ? 1.531 -11.138 -4.666 1.00 98.38 105 HIS A C 1
ATOM 810 O O . HIS A 1 105 ? 1.290 -10.477 -5.676 1.00 98.38 105 HIS A O 1
ATOM 816 N N . SER A 1 106 ? 2.735 -11.057 -4.088 1.00 97.06 106 SER A N 1
ATOM 817 C CA . SER A 1 106 ? 3.777 -10.120 -4.555 1.00 97.06 106 SER A CA 1
ATOM 818 C C . SER A 1 106 ? 4.275 -10.396 -5.983 1.00 97.06 106 SER A C 1
ATOM 820 O O . SER A 1 106 ? 4.669 -9.459 -6.690 1.00 97.06 106 SER A O 1
ATOM 822 N N . ASP A 1 107 ? 4.195 -11.645 -6.442 1.00 96.88 107 ASP A N 1
ATOM 823 C CA . ASP A 1 107 ? 4.521 -12.031 -7.819 1.00 96.88 107 ASP A CA 1
ATOM 824 C C . ASP A 1 107 ? 3.400 -11.702 -8.821 1.00 96.88 107 ASP A C 1
ATOM 826 O O . ASP A 1 107 ? 3.670 -11.551 -10.019 1.00 96.88 107 ASP A O 1
ATOM 830 N N . ASP A 1 108 ? 2.171 -11.497 -8.342 1.00 97.75 108 ASP A N 1
ATOM 831 C CA . ASP A 1 108 ? 1.036 -11.120 -9.175 1.00 97.75 108 ASP A CA 1
ATOM 832 C C . ASP A 1 108 ? 1.097 -9.645 -9.597 1.00 97.75 108 ASP A C 1
ATOM 834 O O . ASP A 1 108 ? 1.848 -8.803 -9.082 1.00 97.75 108 ASP A O 1
ATOM 838 N N . TYR A 1 109 ? 0.265 -9.295 -10.577 1.00 97.62 109 TYR A N 1
ATOM 839 C CA . TYR A 1 109 ? 0.149 -7.929 -11.074 1.00 97.62 109 TYR A CA 1
ATOM 840 C C . TYR A 1 109 ? -0.784 -7.077 -10.192 1.00 97.62 109 TYR A C 1
ATOM 842 O O . TYR A 1 109 ? -1.856 -6.640 -10.609 1.00 97.62 109 TYR A O 1
ATOM 850 N N . ILE A 1 110 ? -0.360 -6.855 -8.945 1.00 98.38 110 ILE A N 1
ATOM 851 C CA . ILE A 1 110 ? -1.135 -6.163 -7.897 1.00 98.38 110 ILE A CA 1
ATOM 852 C C . ILE A 1 110 ? -0.764 -4.683 -7.705 1.00 98.38 110 ILE A C 1
ATOM 854 O O . ILE A 1 110 ? -1.501 -3.945 -7.060 1.00 98.38 110 ILE A O 1
ATOM 858 N N . TYR A 1 111 ? 0.334 -4.220 -8.310 1.00 98.56 111 TYR A N 1
ATOM 859 C CA . TYR A 1 111 ? 0.703 -2.803 -8.405 1.00 98.56 111 TYR A CA 1
ATOM 860 C C . TYR A 1 111 ? 0.998 -2.409 -9.848 1.00 98.56 111 TYR A C 1
ATOM 862 O O . TYR A 1 111 ? 1.537 -3.204 -10.625 1.00 98.56 111 TYR A O 1
ATOM 870 N N . TYR A 1 112 ? 0.640 -1.176 -10.207 1.00 98.50 112 TYR A N 1
ATOM 871 C CA . TYR A 1 112 ? 0.960 -0.623 -11.518 1.00 98.50 112 TYR A CA 1
ATOM 872 C C . TYR A 1 112 ? 2.477 -0.480 -11.689 1.00 98.50 112 TYR A C 1
ATOM 874 O O . TYR A 1 112 ? 3.201 -0.152 -10.754 1.00 98.50 112 TYR A O 1
ATOM 882 N N . ARG A 1 113 ? 2.983 -0.702 -12.906 1.00 98.25 113 ARG A N 1
ATOM 883 C CA . ARG A 1 113 ? 4.413 -0.518 -13.213 1.00 98.25 113 ARG A CA 1
ATOM 884 C C . ARG A 1 113 ? 4.770 0.953 -13.344 1.00 98.25 113 ARG A C 1
ATOM 886 O O . ARG A 1 113 ? 5.934 1.318 -13.211 1.00 98.25 113 ARG A O 1
ATOM 893 N N . THR A 1 114 ? 3.798 1.782 -13.706 1.00 97.94 114 THR A N 1
ATOM 894 C CA . THR A 1 114 ? 3.994 3.178 -14.108 1.00 97.94 114 THR A CA 1
ATOM 895 C C . THR A 1 114 ? 3.290 4.182 -13.197 1.00 97.94 114 THR A C 1
ATOM 897 O O . THR A 1 114 ? 3.441 5.394 -13.388 1.00 97.94 114 THR A O 1
ATOM 900 N N . ASP A 1 115 ? 2.562 3.694 -12.194 1.00 98.12 115 ASP A N 1
ATOM 901 C CA . ASP A 1 115 ? 1.855 4.468 -11.178 1.00 98.12 115 ASP A CA 1
ATOM 902 C C . ASP A 1 115 ? 2.175 3.941 -9.770 1.00 98.12 115 ASP A C 1
ATOM 904 O O . ASP A 1 115 ? 2.668 2.829 -9.624 1.00 98.12 115 ASP A O 1
ATOM 908 N N . HIS A 1 116 ? 1.934 4.745 -8.735 1.00 96.12 116 HIS A N 1
ATOM 909 C CA . HIS A 1 116 ? 2.244 4.375 -7.352 1.00 96.12 116 HIS A CA 1
ATOM 910 C C . HIS A 1 116 ? 1.110 3.611 -6.656 1.00 96.12 116 HIS A C 1
ATOM 912 O O . HIS A 1 116 ? 1.323 3.068 -5.572 1.00 96.12 116 HIS A O 1
ATOM 918 N N . HIS A 1 117 ? -0.082 3.580 -7.253 1.00 97.88 117 HIS A N 1
ATOM 919 C CA . HIS A 1 117 ? -1.219 2.835 -6.729 1.00 97.88 117 HIS A CA 1
ATOM 920 C C . HIS A 1 117 ? -1.140 1.337 -7.062 1.00 97.88 117 HIS A C 1
ATOM 922 O O . HIS A 1 117 ? -0.474 0.901 -8.007 1.00 97.88 117 HIS A O 1
ATOM 928 N N . TRP A 1 118 ? -1.882 0.546 -6.290 1.00 98.12 118 TRP A N 1
ATOM 929 C CA . TRP A 1 118 ? -2.223 -0.829 -6.643 1.00 98.12 118 TRP A CA 1
ATOM 930 C C . TRP A 1 118 ? -3.076 -0.914 -7.920 1.00 98.12 118 TRP A C 1
ATOM 932 O O . TRP A 1 118 ? -3.689 0.069 -8.343 1.00 98.12 118 TRP A O 1
ATOM 942 N N . THR A 1 119 ? -3.130 -2.094 -8.533 1.00 98.50 119 THR A N 1
ATOM 943 C CA . THR A 1 119 ? -4.097 -2.395 -9.600 1.00 98.50 119 THR A CA 1
ATOM 944 C C . THR A 1 119 ? -5.489 -2.632 -9.015 1.00 98.50 119 THR A C 1
ATOM 946 O O . THR A 1 119 ? -5.652 -2.773 -7.802 1.00 98.50 119 THR A O 1
ATOM 949 N N . THR A 1 120 ? -6.504 -2.731 -9.875 1.00 98.12 120 THR A N 1
ATOM 950 C CA . THR A 1 120 ? -7.858 -3.142 -9.468 1.00 98.12 120 THR A CA 1
ATOM 951 C C . THR A 1 120 ? -7.841 -4.493 -8.749 1.00 98.12 120 THR A C 1
ATOM 953 O O . THR A 1 120 ? -8.512 -4.648 -7.732 1.00 98.12 120 THR A O 1
ATOM 956 N N . TYR A 1 121 ? -7.017 -5.440 -9.208 1.00 98.44 121 TYR A N 1
ATOM 957 C CA . TYR A 1 121 ? -6.837 -6.723 -8.532 1.00 98.44 121 TYR A CA 1
ATOM 958 C C . TYR A 1 121 ? -6.154 -6.581 -7.161 1.00 98.44 121 TYR A C 1
ATOM 960 O O . TYR A 1 121 ? -6.623 -7.152 -6.180 1.00 98.44 121 TYR A O 1
ATOM 968 N N . GLY A 1 122 ? -5.103 -5.760 -7.045 1.00 98.44 122 GLY A N 1
ATOM 969 C CA . GLY A 1 122 ? -4.466 -5.487 -5.750 1.00 98.44 122 GLY A CA 1
ATOM 970 C C . GLY A 1 122 ? -5.424 -4.849 -4.734 1.00 98.44 122 GLY A C 1
ATOM 971 O O . GLY A 1 122 ? -5.458 -5.250 -3.571 1.00 98.44 122 GLY A O 1
ATOM 972 N N . ALA A 1 123 ? -6.262 -3.914 -5.187 1.00 98.38 123 ALA A N 1
ATOM 973 C CA . ALA A 1 123 ? -7.322 -3.327 -4.370 1.00 98.38 123 ALA A CA 1
ATOM 974 C C . ALA A 1 123 ? -8.385 -4.363 -3.968 1.00 98.38 123 ALA A C 1
ATOM 976 O O . ALA A 1 123 ? -8.845 -4.361 -2.826 1.00 98.38 123 ALA A O 1
ATOM 977 N N . TYR A 1 124 ? -8.749 -5.270 -4.882 1.00 98.50 124 TYR A N 1
ATOM 978 C CA . TYR A 1 124 ? -9.677 -6.363 -4.600 1.00 98.50 124 TYR A CA 1
ATOM 979 C C . TYR A 1 124 ? -9.148 -7.303 -3.510 1.00 98.50 124 TYR A C 1
ATOM 981 O O . TYR A 1 124 ? -9.906 -7.664 -2.616 1.00 98.50 124 TYR A O 1
ATOM 989 N N . LEU A 1 125 ? -7.859 -7.657 -3.526 1.00 98.56 125 LEU A N 1
ATOM 990 C CA . LEU A 1 125 ? -7.256 -8.493 -2.480 1.00 98.56 125 LEU A CA 1
ATOM 991 C C . LEU A 1 125 ? -7.391 -7.854 -1.091 1.00 98.56 125 LEU A C 1
ATOM 993 O O . LEU A 1 125 ? -7.782 -8.519 -0.132 1.00 98.56 125 LEU A O 1
ATOM 997 N N . ALA A 1 126 ? -7.138 -6.548 -0.990 1.00 98.25 126 ALA A N 1
ATOM 998 C CA . ALA A 1 126 ? -7.321 -5.806 0.254 1.00 98.25 126 ALA A CA 1
ATOM 999 C C . ALA A 1 126 ? -8.797 -5.705 0.672 1.00 98.25 126 ALA A C 1
ATOM 1001 O O . ALA A 1 126 ? -9.118 -5.845 1.851 1.00 98.25 126 ALA A O 1
ATOM 1002 N N . TYR A 1 127 ? -9.706 -5.511 -0.286 1.00 98.00 127 TYR A N 1
ATOM 1003 C CA . TYR A 1 127 ? -11.148 -5.561 -0.045 1.00 98.00 127 TYR A CA 1
ATOM 1004 C C . TYR A 1 127 ? -11.598 -6.935 0.472 1.00 98.00 127 TYR A C 1
ATOM 1006 O O . TYR A 1 127 ? -12.347 -7.005 1.444 1.00 98.00 127 TYR A O 1
ATOM 1014 N N . ALA A 1 128 ? -11.122 -8.025 -0.129 1.00 98.06 128 ALA A N 1
ATOM 1015 C CA . ALA A 1 128 ? -11.455 -9.379 0.289 1.00 98.06 128 ALA A CA 1
ATOM 1016 C C . ALA A 1 128 ? -10.951 -9.670 1.709 1.00 98.06 128 ALA A C 1
ATOM 1018 O O . ALA A 1 128 ? -11.684 -10.240 2.518 1.00 98.06 128 ALA A O 1
ATOM 1019 N N . GLU A 1 129 ? -9.743 -9.210 2.037 1.00 98.06 129 GLU A N 1
ATOM 1020 C CA . GLU A 1 129 ? -9.182 -9.309 3.384 1.00 98.06 129 GLU A CA 1
ATOM 1021 C C . GLU A 1 129 ? -9.984 -8.483 4.402 1.00 98.06 129 GLU A C 1
ATOM 1023 O O . GLU A 1 129 ? -10.303 -8.969 5.489 1.00 98.06 129 GLU A O 1
ATOM 1028 N N . TYR A 1 130 ? -10.414 -7.274 4.028 1.00 97.69 130 TYR A N 1
ATOM 1029 C CA . TYR A 1 130 ? -11.338 -6.483 4.836 1.00 97.69 130 TYR A CA 1
ATOM 1030 C C . TYR A 1 130 ? -12.666 -7.211 5.067 1.00 97.69 130 TYR A C 1
ATOM 1032 O O . TYR A 1 130 ? -13.105 -7.342 6.209 1.00 97.69 130 TYR A O 1
ATOM 1040 N N . CYS A 1 131 ? -13.293 -7.748 4.017 1.00 97.62 131 CYS A N 1
ATOM 1041 C CA . CYS A 1 131 ? -14.510 -8.546 4.149 1.00 97.62 131 CYS A CA 1
ATOM 1042 C C . CYS A 1 131 ? -14.307 -9.720 5.109 1.00 97.62 131 CYS A C 1
ATOM 1044 O O . CYS A 1 131 ? -15.115 -9.904 6.018 1.00 97.62 131 CYS A O 1
ATOM 1046 N N . ARG A 1 132 ? -13.200 -10.457 4.978 1.00 96.12 132 ARG A N 1
ATOM 1047 C CA . ARG A 1 132 ? -12.857 -11.578 5.858 1.00 96.12 132 ARG A CA 1
ATOM 1048 C C . ARG A 1 132 ? -12.745 -11.145 7.321 1.00 96.12 132 ARG A C 1
ATOM 1050 O O . ARG A 1 132 ? -13.340 -11.792 8.182 1.00 96.12 132 ARG A O 1
ATOM 1057 N N . ALA A 1 133 ? -12.040 -10.047 7.603 1.00 95.12 133 ALA A N 1
ATOM 1058 C CA . ALA A 1 133 ? -11.911 -9.493 8.954 1.00 95.12 133 ALA A CA 1
ATOM 1059 C C . ALA A 1 133 ? -13.274 -9.099 9.552 1.00 95.12 133 ALA A C 1
ATOM 1061 O O . ALA A 1 133 ? -13.521 -9.290 10.740 1.00 95.12 133 ALA A O 1
ATOM 1062 N N . ARG A 1 134 ? -14.194 -8.625 8.705 1.00 94.50 134 ARG A N 1
ATOM 1063 C CA . ARG A 1 134 ? -15.556 -8.225 9.081 1.00 94.50 134 ARG A CA 1
ATOM 1064 C C . ARG A 1 134 ? -16.586 -9.358 9.043 1.00 94.50 134 ARG A C 1
ATOM 1066 O O . ARG A 1 134 ? -17.765 -9.096 9.273 1.00 94.50 134 ARG A O 1
ATOM 1073 N N . VAL A 1 135 ? -16.172 -10.597 8.760 1.00 95.25 135 VAL A N 1
ATOM 1074 C CA . VAL A 1 135 ? -17.072 -11.755 8.575 1.00 95.25 135 VAL A CA 1
ATOM 1075 C C . VAL A 1 135 ? -18.137 -11.481 7.494 1.00 95.25 135 VAL A C 1
ATOM 1077 O O . VAL A 1 135 ? -19.297 -11.875 7.590 1.00 95.25 135 VAL A O 1
ATOM 1080 N N . LEU A 1 136 ? -17.729 -10.767 6.447 1.00 96.19 136 LEU A N 1
ATOM 1081 C CA . LEU A 1 136 ? -18.498 -10.500 5.239 1.00 96.19 136 LEU A CA 1
ATOM 1082 C C . LEU A 1 136 ? -18.016 -11.418 4.116 1.00 96.19 136 LEU A C 1
ATOM 1084 O O . LEU A 1 136 ? -16.851 -11.813 4.066 1.00 96.19 136 LEU A O 1
ATOM 1088 N N . LEU A 1 137 ? -18.912 -11.715 3.179 1.00 96.81 137 LEU A N 1
ATOM 1089 C CA . LEU A 1 137 ? -18.544 -12.385 1.938 1.00 96.81 137 LEU A CA 1
ATOM 1090 C C . LEU A 1 137 ? -18.113 -11.324 0.917 1.00 96.81 137 LEU A C 1
ATOM 1092 O O . LEU A 1 137 ? -18.913 -10.425 0.639 1.00 96.81 137 LEU A O 1
ATOM 1096 N N . PRO A 1 138 ? -16.885 -11.389 0.374 1.00 96.31 138 PRO A N 1
ATOM 1097 C CA . PRO A 1 138 ? -16.522 -10.543 -0.750 1.00 96.31 138 PRO A CA 1
ATOM 1098 C C . PRO A 1 138 ? -17.332 -10.944 -1.985 1.00 96.31 138 PRO A C 1
ATOM 1100 O O . PRO A 1 138 ? -17.670 -12.114 -2.168 1.00 96.31 138 PRO A O 1
ATOM 1103 N N . HIS A 1 139 ? -17.640 -9.968 -2.834 1.00 95.44 139 HIS A N 1
ATOM 1104 C CA . HIS A 1 139 ? -18.176 -10.244 -4.166 1.00 95.44 139 HIS A CA 1
ATOM 1105 C C . HIS A 1 139 ? -17.142 -10.980 -5.035 1.00 95.44 139 HIS A C 1
ATOM 1107 O O . HIS A 1 139 ? -15.940 -10.799 -4.841 1.00 95.44 139 HIS A O 1
ATOM 1113 N N . ASP A 1 140 ? -17.608 -11.790 -5.988 1.00 95.25 140 ASP A N 1
ATOM 1114 C CA . ASP A 1 140 ? -16.738 -12.500 -6.931 1.00 95.25 140 ASP A CA 1
ATOM 1115 C C . ASP A 1 140 ? -15.982 -11.519 -7.825 1.00 95.25 140 ASP A C 1
ATOM 1117 O O . ASP A 1 140 ? -16.605 -10.672 -8.458 1.00 95.25 140 ASP A O 1
ATOM 1121 N N . TYR A 1 141 ? -14.664 -11.681 -7.956 1.00 96.38 141 TYR A N 1
ATOM 1122 C CA . TYR A 1 141 ? -13.860 -10.843 -8.843 1.00 96.38 141 TYR A CA 1
ATOM 1123 C C . TYR A 1 141 ? -14.101 -11.170 -10.321 1.00 96.38 141 TYR A C 1
ATOM 1125 O O . TYR A 1 141 ? -13.566 -12.146 -10.853 1.00 96.38 141 TYR A O 1
ATOM 1133 N N . VAL A 1 142 ? -14.882 -10.329 -10.997 1.00 95.69 142 VAL A N 1
ATOM 1134 C CA . VAL A 1 142 ? -15.135 -10.400 -12.441 1.00 95.69 142 VAL A CA 1
ATOM 1135 C C . VAL A 1 142 ? -14.798 -9.048 -13.046 1.00 95.69 142 VAL A C 1
ATOM 1137 O O . VAL A 1 142 ? -15.583 -8.112 -12.942 1.00 95.69 142 VAL A O 1
ATOM 1140 N N . ALA A 1 143 ? -13.619 -8.943 -13.652 1.00 95.50 143 ALA A N 1
ATOM 1141 C CA . ALA A 1 143 ? -13.101 -7.674 -14.138 1.00 95.50 143 ALA A CA 1
ATOM 1142 C C . ALA A 1 143 ? -12.991 -7.626 -15.667 1.00 95.50 143 ALA A C 1
ATOM 1144 O O . ALA A 1 143 ? -12.695 -8.627 -16.324 1.00 95.50 143 ALA A O 1
ATOM 1145 N N . GLU A 1 144 ? -13.192 -6.437 -16.230 1.00 97.25 144 GLU A N 1
ATOM 1146 C CA . GLU A 1 144 ? -13.046 -6.168 -17.659 1.00 97.25 144 GLU A CA 1
ATOM 1147 C C . GLU A 1 144 ? -11.865 -5.232 -17.912 1.00 97.25 144 GLU A C 1
ATOM 1149 O O . GLU A 1 144 ? -11.716 -4.194 -17.267 1.00 97.25 144 GLU A O 1
ATOM 1154 N N . THR A 1 145 ? -11.026 -5.565 -18.894 1.00 97.69 145 THR A N 1
ATOM 1155 C CA . THR A 1 145 ? -9.953 -4.668 -19.332 1.00 97.69 145 THR A CA 1
ATOM 1156 C C . THR A 1 145 ? -10.536 -3.447 -20.042 1.00 97.69 145 THR A C 1
ATOM 1158 O O . THR A 1 145 ? -11.103 -3.560 -21.128 1.00 97.69 145 THR A O 1
ATOM 1161 N N . VAL A 1 146 ? -10.311 -2.262 -19.475 1.00 97.56 146 VAL A N 1
ATOM 1162 C CA . VAL A 1 146 ? -10.774 -0.979 -20.032 1.00 97.56 146 VAL A CA 1
ATOM 1163 C C . VAL A 1 146 ? -9.651 -0.173 -20.690 1.00 97.56 146 VAL A C 1
ATOM 1165 O O . VAL A 1 146 ? -9.914 0.759 -21.448 1.00 97.56 146 VAL A O 1
ATOM 1168 N N . SER A 1 147 ? -8.386 -0.520 -20.434 1.00 97.44 147 SER A N 1
ATOM 1169 C CA . SER A 1 147 ? -7.225 0.086 -21.097 1.00 97.44 147 SER A CA 1
ATOM 1170 C C . SER A 1 147 ? -6.019 -0.846 -21.074 1.00 97.44 147 SER A C 1
ATOM 1172 O O . SER A 1 147 ? -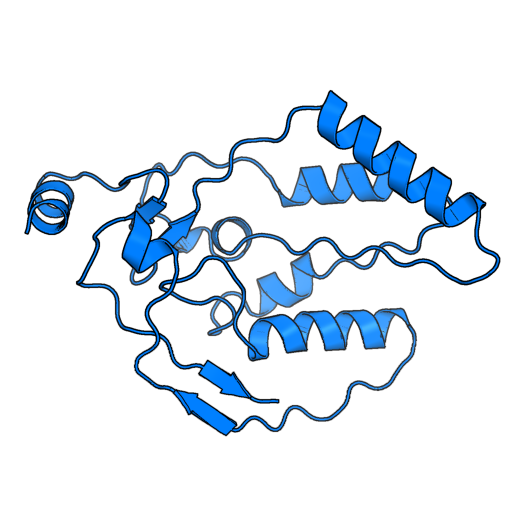5.809 -1.548 -20.095 1.00 97.44 147 SER A O 1
ATOM 1174 N N . ASN A 1 148 ? -5.191 -0.802 -22.121 1.00 96.75 148 ASN A N 1
ATOM 1175 C CA . ASN A 1 148 ? -3.909 -1.522 -22.219 1.00 96.75 148 ASN A CA 1
ATOM 1176 C C . ASN A 1 148 ? -2.709 -0.583 -22.424 1.00 96.75 148 ASN A C 1
ATOM 1178 O O . ASN A 1 148 ? -1.611 -1.020 -22.772 1.00 96.75 148 ASN A O 1
ATOM 1182 N N . SER A 1 149 ? -2.930 0.723 -22.296 1.00 97.19 149 SER A N 1
ATOM 1183 C CA . SER A 1 149 ? -1.942 1.751 -22.625 1.00 97.19 149 SER A CA 1
ATOM 1184 C C . SER A 1 149 ? -1.897 2.854 -21.574 1.00 97.19 149 SER A C 1
ATOM 1186 O O . SER A 1 149 ? -1.632 4.015 -21.896 1.00 97.19 149 SER A O 1
ATOM 1188 N N . PHE A 1 150 ? -2.197 2.517 -20.321 1.00 98.00 150 PHE A N 1
ATOM 1189 C CA . PHE A 1 150 ? -2.116 3.475 -19.230 1.00 98.00 150 PHE A CA 1
ATOM 1190 C C . PHE A 1 150 ? -0.652 3.756 -18.877 1.00 98.00 150 PHE A C 1
ATOM 1192 O O . PHE A 1 150 ? 0.155 2.841 -18.735 1.00 98.00 150 PHE A O 1
ATOM 1199 N N . ASN A 1 151 ? -0.308 5.036 -18.746 1.00 97.81 151 ASN A N 1
ATOM 1200 C CA . ASN A 1 151 ? 0.983 5.483 -18.235 1.00 97.81 151 ASN A CA 1
ATOM 1201 C C . ASN A 1 151 ? 0.718 6.429 -17.066 1.00 97.81 151 ASN A C 1
ATOM 1203 O O . ASN A 1 151 ? 0.182 7.521 -17.259 1.00 97.81 151 ASN A O 1
ATOM 1207 N N . GLY A 1 152 ? 1.078 5.990 -15.868 1.00 96.88 152 GLY A N 1
ATOM 1208 C CA . GLY A 1 152 ? 0.743 6.672 -14.631 1.00 96.88 152 GLY A CA 1
ATOM 1209 C C . GLY A 1 152 ? 1.610 7.878 -14.283 1.00 96.88 152 GLY A C 1
ATOM 1210 O O . GLY A 1 152 ? 2.414 8.416 -15.057 1.00 96.88 152 GLY A O 1
ATOM 1211 N N . THR A 1 153 ? 1.436 8.306 -13.041 1.00 96.31 153 THR A N 1
ATOM 1212 C CA . THR A 1 153 ? 2.103 9.467 -12.453 1.00 96.31 153 THR A CA 1
ATOM 1213 C C . THR A 1 153 ? 3.619 9.292 -12.366 1.00 96.31 153 THR A C 1
ATOM 1215 O O . THR A 1 153 ? 4.352 10.240 -12.662 1.00 96.31 153 THR A O 1
ATOM 1218 N N . LEU A 1 154 ? 4.120 8.091 -12.052 1.00 96.50 154 LEU A N 1
ATOM 1219 C CA . LEU A 1 154 ? 5.563 7.824 -11.966 1.00 96.50 154 LEU A CA 1
ATOM 1220 C C . LEU A 1 154 ? 6.233 7.880 -13.335 1.00 96.50 154 LEU A C 1
ATOM 1222 O O . LEU A 1 154 ? 7.347 8.395 -13.456 1.00 96.50 154 LEU A O 1
ATOM 1226 N N . TYR A 1 155 ? 5.547 7.426 -14.383 1.00 94.94 155 TYR A N 1
ATOM 1227 C CA . TYR A 1 155 ? 6.016 7.568 -15.762 1.00 94.94 155 TYR A CA 1
ATOM 1228 C C . TYR A 1 155 ? 6.186 9.035 -16.142 1.00 94.94 155 TYR A C 1
ATOM 1230 O O . TYR A 1 155 ? 7.237 9.447 -16.641 1.00 94.94 155 TYR A O 1
ATOM 1238 N N . SER A 1 156 ? 5.170 9.851 -15.863 1.00 93.12 156 SER A N 1
ATOM 1239 C CA . SER A 1 156 ? 5.202 11.283 -16.157 1.00 93.12 156 SER A CA 1
ATOM 1240 C C . SER A 1 156 ? 6.299 11.997 -15.359 1.00 93.12 156 SER A C 1
ATOM 1242 O O . SER A 1 156 ? 7.112 12.701 -15.958 1.00 93.12 156 SER A O 1
ATOM 1244 N N . LYS A 1 157 ? 6.383 11.736 -14.045 1.00 92.12 157 LYS A N 1
ATOM 1245 C CA . LYS A 1 157 ? 7.332 12.357 -13.105 1.00 92.12 157 LYS A CA 1
ATOM 1246 C C . LYS A 1 157 ? 8.793 12.011 -13.400 1.00 92.12 157 LYS A C 1
ATOM 1248 O O . LYS A 1 157 ? 9.642 12.893 -13.394 1.00 92.12 157 LYS A O 1
ATOM 1253 N N . SER A 1 158 ? 9.091 10.738 -13.661 1.00 91.50 158 SER A N 1
ATOM 1254 C CA . SER A 1 158 ? 10.469 10.255 -13.847 1.00 91.50 158 SER A CA 1
ATOM 1255 C C . SER A 1 158 ? 11.044 10.539 -15.237 1.00 91.50 158 SER A C 1
ATOM 1257 O O . SER A 1 158 ? 12.248 10.403 -15.455 1.00 91.50 158 SER A O 1
ATOM 1259 N N . GLY A 1 159 ? 10.200 10.848 -16.227 1.00 89.88 159 GLY A N 1
ATOM 1260 C CA . GLY A 1 159 ? 10.636 10.961 -17.620 1.00 89.88 159 GLY A CA 1
ATOM 1261 C C . GLY A 1 159 ? 11.093 9.631 -18.243 1.00 89.88 159 GLY A C 1
ATOM 1262 O O . GLY A 1 159 ? 11.621 9.631 -19.359 1.00 89.88 159 GLY A O 1
ATOM 1263 N N . VAL A 1 160 ? 10.923 8.495 -17.558 1.00 90.12 160 VAL A N 1
ATOM 1264 C CA . VAL A 1 160 ? 11.249 7.163 -18.082 1.00 90.12 160 VAL A CA 1
ATOM 1265 C C . VAL A 1 160 ? 10.200 6.758 -19.116 1.00 90.12 160 VAL A C 1
ATOM 1267 O O . VAL A 1 160 ? 9.005 6.949 -18.908 1.00 90.12 160 VAL A O 1
ATOM 1270 N N . ARG A 1 161 ? 10.646 6.244 -20.269 1.00 91.31 161 ARG A N 1
ATOM 1271 C CA . ARG A 1 161 ? 9.770 5.909 -21.412 1.00 91.31 161 ARG A CA 1
ATOM 1272 C C . ARG A 1 161 ? 9.875 4.459 -21.887 1.00 91.31 161 ARG A C 1
ATOM 1274 O O . ARG A 1 161 ? 9.199 4.090 -22.836 1.00 91.31 161 ARG A O 1
ATOM 1281 N N . PHE A 1 162 ? 10.717 3.653 -21.242 1.00 92.12 162 PHE A N 1
ATOM 1282 C CA . PHE A 1 162 ? 10.990 2.261 -21.625 1.00 92.12 162 PHE A CA 1
ATOM 1283 C C . PHE A 1 162 ? 10.314 1.226 -20.712 1.00 92.12 162 PHE A C 1
ATOM 1285 O O . PHE A 1 162 ? 10.500 0.029 -20.907 1.00 92.12 162 PHE A O 1
ATOM 1292 N N . ILE A 1 163 ? 9.543 1.669 -19.714 1.00 95.12 163 ILE A N 1
ATOM 1293 C CA . ILE A 1 163 ? 8.699 0.781 -18.909 1.00 95.12 163 ILE A CA 1
ATOM 1294 C C . ILE A 1 163 ? 7.410 0.520 -19.683 1.00 95.12 163 ILE A C 1
ATOM 1296 O O . ILE A 1 163 ? 6.830 1.446 -20.254 1.00 95.12 163 ILE A O 1
ATOM 1300 N N . LYS A 1 164 ? 6.997 -0.750 -19.727 1.00 96.56 164 LYS A N 1
ATOM 1301 C CA . LYS A 1 164 ? 5.766 -1.180 -20.392 1.00 96.56 164 LYS A CA 1
ATOM 1302 C C . LYS A 1 164 ? 4.570 -0.455 -19.769 1.00 96.56 164 LYS A C 1
ATOM 1304 O O . LYS A 1 164 ? 4.467 -0.408 -18.546 1.00 96.56 164 LYS A O 1
ATOM 1309 N N . SER A 1 165 ? 3.678 0.062 -20.613 1.00 97.50 165 SER A N 1
ATOM 1310 C CA . SER A 1 165 ? 2.406 0.629 -20.168 1.00 97.50 165 SER A CA 1
ATOM 1311 C C . SER A 1 165 ? 1.556 -0.405 -19.434 1.00 97.50 165 SER A C 1
ATOM 1313 O O . SER A 1 165 ? 1.649 -1.613 -19.675 1.00 97.50 165 SER A O 1
ATOM 1315 N N . ASP A 1 166 ? 0.729 0.094 -18.533 1.00 98.38 166 ASP A N 1
ATOM 1316 C CA . ASP A 1 166 ? -0.124 -0.703 -17.677 1.00 98.38 166 ASP A CA 1
ATOM 1317 C C . ASP A 1 166 ? -1.481 -1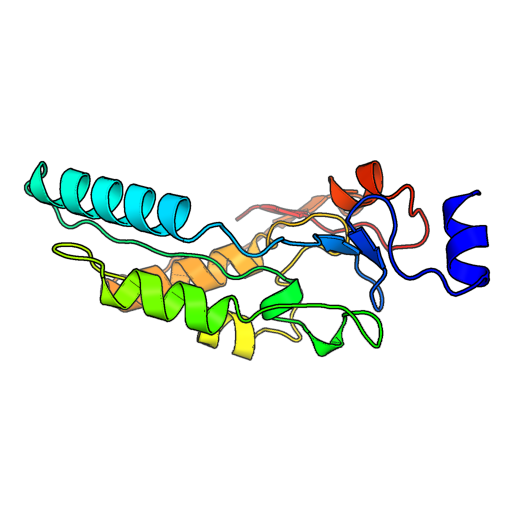.003 -18.324 1.00 98.38 166 ASP A C 1
ATOM 1319 O O . ASP A 1 166 ? -1.993 -0.254 -19.165 1.00 98.38 166 ASP A O 1
ATOM 1323 N N . THR A 1 167 ? -2.062 -2.116 -17.882 1.00 97.81 167 THR A N 1
ATOM 1324 C CA . THR A 1 167 ? -3.452 -2.499 -18.142 1.00 97.81 167 THR A CA 1
ATOM 1325 C C . THR A 1 167 ? -4.317 -2.042 -16.972 1.00 97.81 167 THR A C 1
ATOM 1327 O O . THR A 1 167 ? -3.936 -2.285 -15.828 1.00 97.81 167 THR A O 1
ATOM 1330 N N . ILE A 1 168 ? -5.446 -1.387 -17.258 1.00 97.69 168 ILE A N 1
ATOM 1331 C CA . ILE A 1 168 ? -6.474 -1.021 -16.272 1.00 97.69 168 ILE A CA 1
ATOM 1332 C C . ILE A 1 168 ? -7.669 -1.947 -16.451 1.00 97.69 168 ILE A C 1
ATOM 1334 O O . ILE A 1 168 ? -8.142 -2.151 -17.574 1.00 97.69 168 ILE A O 1
ATOM 1338 N N . GLU A 1 169 ? -8.187 -2.423 -15.328 1.00 97.62 169 GLU A N 1
ATOM 1339 C CA . GLU A 1 169 ? -9.401 -3.223 -15.247 1.00 97.62 169 GLU A CA 1
ATOM 1340 C C . GLU A 1 169 ? -10.482 -2.479 -14.458 1.00 97.62 169 GLU A C 1
ATOM 1342 O O . GLU A 1 169 ? -10.172 -1.739 -13.522 1.00 97.62 169 GLU A O 1
ATOM 1347 N N . ALA A 1 170 ? -11.743 -2.675 -14.827 1.00 93.50 170 ALA A N 1
ATOM 1348 C CA . ALA A 1 170 ? -12.901 -2.253 -14.048 1.00 93.50 170 ALA A CA 1
ATOM 1349 C C . ALA A 1 170 ? -13.560 -3.487 -13.422 1.00 93.50 170 ALA A C 1
ATOM 1351 O O . ALA A 1 170 ? -13.697 -4.507 -14.098 1.00 93.50 170 ALA A O 1
ATOM 1352 N N . TYR A 1 171 ? -13.926 -3.373 -12.145 1.00 86.81 171 TYR A N 1
ATOM 1353 C CA . TYR A 1 171 ? -14.581 -4.389 -11.324 1.00 86.81 171 TYR A CA 1
ATOM 1354 C C . TYR A 1 171 ? -15.801 -3.768 -10.642 1.00 86.81 171 TYR A C 1
ATOM 1356 O O . TYR A 1 171 ? -15.647 -2.623 -10.149 1.00 86.81 171 TYR A O 1
#

pLDDT: mean 93.88, std 7.66, range [57.12, 98.62]

Radius of gyration: 18.01 Å; chains: 1; bounding box: 46×28×45 Å

Sequence (171 aa):
MQSSIEYASGKRENSGVYIGKGALFSIIDKPDSKSIERNIEAINYFASQVNVPVSLMIVPSASEIQPEKLPDFAVTWSLRDTIADIYSQCDGVECVSVYETLKEHSDDYIYYRTDHHWTTYGAYLAYAEYCRARVLLPHDYVAETVSNSFNGTLYSKSGVRFIKSDTIEAY